Protein AF-A0A392SUZ2-F1 (afdb_monomer_lite)

Structure (mmCIF, N/CA/C/O backbone):
data_AF-A0A392SUZ2-F1
#
_entry.id   AF-A0A392SUZ2-F1
#
loop_
_atom_site.group_PDB
_atom_site.id
_atom_site.type_symbol
_atom_site.label_atom_id
_atom_site.label_alt_id
_atom_site.label_comp_id
_atom_site.label_asym_id
_atom_site.label_entity_id
_atom_site.label_seq_id
_atom_site.pdbx_PDB_ins_code
_atom_site.Cartn_x
_atom_site.Cartn_y
_atom_site.Cartn_z
_atom_site.occupancy
_atom_site.B_iso_or_equiv
_atom_site.auth_seq_id
_atom_site.auth_comp_id
_atom_site.auth_asym_id
_atom_site.auth_atom_id
_atom_site.pdbx_PDB_model_num
ATOM 1 N N . MET A 1 1 ? 7.958 11.474 1.441 1.00 52.62 1 MET A N 1
ATOM 2 C CA . MET A 1 1 ? 7.692 11.850 0.036 1.00 52.62 1 MET A CA 1
ATOM 3 C C . MET A 1 1 ? 6.186 11.929 -0.140 1.00 52.62 1 MET A C 1
ATOM 5 O O . MET A 1 1 ? 5.581 11.000 -0.661 1.00 52.62 1 MET A O 1
ATOM 9 N N . GLU A 1 2 ? 5.580 13.010 0.341 1.00 46.44 2 GLU A N 1
ATOM 10 C CA . GLU A 1 2 ? 4.243 13.383 -0.124 1.00 46.44 2 GLU A CA 1
ATOM 11 C C . GLU A 1 2 ? 4.392 13.735 -1.612 1.00 46.44 2 GLU A C 1
ATOM 13 O O . GLU A 1 2 ? 5.351 14.418 -1.974 1.00 46.44 2 GLU A O 1
ATOM 18 N N . ASN A 1 3 ? 3.520 13.206 -2.475 1.00 58.59 3 ASN A N 1
ATOM 19 C CA . ASN A 1 3 ? 3.552 13.335 -3.946 1.00 58.59 3 ASN A CA 1
ATOM 20 C C . ASN A 1 3 ? 4.457 12.360 -4.724 1.00 58.59 3 ASN A C 1
ATOM 22 O O . ASN A 1 3 ? 4.761 12.601 -5.893 1.00 58.59 3 ASN A O 1
ATOM 26 N N . SER A 1 4 ? 4.879 11.239 -4.132 1.00 71.94 4 SER A N 1
ATOM 27 C CA . SER A 1 4 ? 5.458 10.156 -4.939 1.00 71.94 4 SER A CA 1
ATOM 28 C C . SER A 1 4 ? 4.354 9.479 -5.764 1.00 71.94 4 SER A C 1
ATOM 30 O O . SER A 1 4 ? 3.289 9.152 -5.238 1.00 71.94 4 SER A O 1
ATOM 32 N N . GLY A 1 5 ? 4.611 9.231 -7.054 1.00 89.12 5 GLY A N 1
ATOM 33 C CA . GLY A 1 5 ? 3.665 8.508 -7.911 1.00 89.12 5 GLY A CA 1
ATOM 34 C C . GLY A 1 5 ? 3.310 7.123 -7.358 1.00 89.12 5 GLY A C 1
ATOM 35 O O . GLY A 1 5 ? 2.168 6.696 -7.487 1.00 89.12 5 GLY A O 1
ATOM 36 N N . LEU A 1 6 ? 4.258 6.462 -6.678 1.00 92.19 6 LEU A N 1
ATOM 37 C CA . LEU A 1 6 ? 4.035 5.172 -6.024 1.00 92.19 6 LEU A CA 1
ATOM 38 C C . LEU A 1 6 ? 2.986 5.276 -4.913 1.00 92.19 6 LEU A C 1
ATOM 40 O O . LEU A 1 6 ? 2.057 4.483 -4.906 1.00 92.19 6 LEU A O 1
ATOM 44 N N . VAL A 1 7 ? 3.089 6.261 -4.014 1.00 92.56 7 VAL A N 1
ATOM 45 C CA . VAL A 1 7 ? 2.127 6.418 -2.906 1.00 92.56 7 VAL A CA 1
ATOM 46 C C . VAL A 1 7 ? 0.718 6.661 -3.442 1.00 92.56 7 VAL A C 1
ATOM 48 O O . VAL A 1 7 ? -0.214 6.008 -2.993 1.00 92.56 7 VAL A O 1
ATOM 51 N N . ASN A 1 8 ? 0.566 7.510 -4.461 1.00 92.62 8 ASN A N 1
ATOM 52 C CA . ASN A 1 8 ? -0.744 7.739 -5.076 1.00 92.62 8 ASN A CA 1
ATOM 53 C C . ASN A 1 8 ? -1.322 6.450 -5.680 1.00 92.62 8 ASN A C 1
ATOM 55 O O . ASN A 1 8 ? -2.507 6.177 -5.534 1.00 92.62 8 ASN A O 1
ATOM 59 N N . MET A 1 9 ? -0.490 5.628 -6.324 1.00 94.44 9 MET A N 1
ATOM 60 C CA . MET A 1 9 ? -0.933 4.343 -6.867 1.00 94.44 9 MET A CA 1
ATOM 61 C C . MET A 1 9 ? -1.299 3.319 -5.785 1.00 94.44 9 MET A C 1
ATOM 63 O O . MET A 1 9 ? -2.224 2.539 -6.000 1.00 94.44 9 MET A O 1
ATOM 67 N N . LEU A 1 10 ? -0.604 3.325 -4.640 1.00 92.81 10 LEU A N 1
ATOM 68 C CA . LEU A 1 10 ? -0.949 2.503 -3.476 1.00 92.81 10 LEU A CA 1
ATOM 69 C C . LEU A 1 10 ? -2.299 2.939 -2.887 1.00 92.81 10 LEU A C 1
ATOM 71 O O . LEU A 1 10 ? -3.159 2.096 -2.648 1.00 92.81 10 LEU A O 1
ATOM 75 N N . CYS A 1 11 ? -2.516 4.243 -2.697 1.00 91.56 11 CYS A N 1
ATOM 76 C CA . CYS A 1 11 ? -3.770 4.777 -2.162 1.00 91.56 11 CYS A CA 1
ATOM 77 C C . CYS A 1 11 ? -4.963 4.490 -3.085 1.00 91.56 11 CYS A C 1
ATOM 79 O O . CYS A 1 11 ? -5.984 4.009 -2.605 1.00 91.56 11 CYS A O 1
ATOM 81 N N . ASP A 1 12 ? -4.804 4.714 -4.393 1.00 93.50 12 ASP A N 1
ATOM 82 C CA . ASP A 1 12 ? -5.872 4.600 -5.398 1.00 93.50 12 ASP A CA 1
ATOM 83 C C . ASP A 1 12 ? -6.098 3.164 -5.919 1.00 93.50 12 ASP A C 1
ATOM 85 O O . ASP A 1 12 ? -6.847 2.974 -6.878 1.00 93.50 12 ASP A O 1
ATOM 89 N N . ASP A 1 13 ? -5.414 2.158 -5.363 1.00 93.75 13 ASP A N 1
ATOM 90 C CA . ASP A 1 13 ? -5.514 0.752 -5.787 1.00 93.75 13 ASP A CA 1
ATOM 91 C C . ASP A 1 13 ? -5.227 0.531 -7.289 1.00 93.75 13 ASP A C 1
ATOM 93 O O . ASP A 1 13 ? -5.816 -0.321 -7.963 1.00 93.75 13 ASP A O 1
ATOM 97 N N . LYS A 1 14 ? -4.262 1.282 -7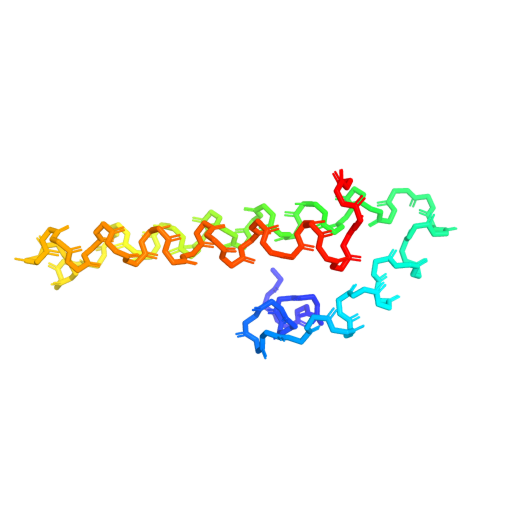.835 1.00 95.31 14 LYS A N 1
ATOM 98 C CA . LYS A 1 14 ? -3.867 1.231 -9.253 1.00 95.31 14 LYS A CA 1
ATOM 99 C C . LYS A 1 14 ? -2.943 0.045 -9.555 1.00 95.31 14 LYS A C 1
ATOM 101 O O . LYS A 1 14 ? -1.799 0.223 -9.970 1.00 95.31 14 LYS A O 1
ATOM 106 N N . TYR A 1 15 ? -3.424 -1.183 -9.351 1.00 94.44 15 TYR A N 1
ATOM 107 C CA . TYR A 1 15 ? -2.614 -2.409 -9.452 1.00 94.44 15 TYR A CA 1
ATOM 108 C C . TYR A 1 15 ? -1.904 -2.584 -10.806 1.00 94.44 15 TYR A C 1
ATOM 110 O O . TYR A 1 15 ? -0.735 -2.965 -10.850 1.00 94.44 15 TYR A O 1
ATOM 118 N N . GLU A 1 16 ? -2.565 -2.271 -11.921 1.00 95.12 16 GLU A N 1
ATOM 119 C CA . GLU A 1 16 ? -1.941 -2.375 -13.247 1.00 95.12 16 GLU A CA 1
ATOM 120 C C . GLU A 1 16 ? -0.813 -1.354 -13.449 1.00 95.12 16 GLU A C 1
ATOM 122 O O . GLU A 1 16 ? 0.216 -1.665 -14.056 1.00 95.12 16 GLU A O 1
ATOM 127 N N . ASP A 1 17 ? -0.989 -0.128 -12.946 1.00 95.56 17 ASP A N 1
ATOM 128 C CA . ASP A 1 17 ? 0.058 0.895 -12.983 1.00 95.56 17 ASP A CA 1
ATOM 129 C C . ASP A 1 17 ? 1.216 0.523 -12.047 1.00 95.56 17 ASP A C 1
ATOM 131 O O . ASP A 1 17 ? 2.377 0.683 -12.427 1.00 95.56 17 ASP A O 1
ATOM 135 N N . LEU A 1 18 ? 0.924 -0.053 -10.873 1.00 96.12 18 LEU A N 1
ATOM 136 C CA . LEU A 1 18 ? 1.934 -0.584 -9.952 1.00 96.12 18 LEU A CA 1
ATOM 137 C C . LEU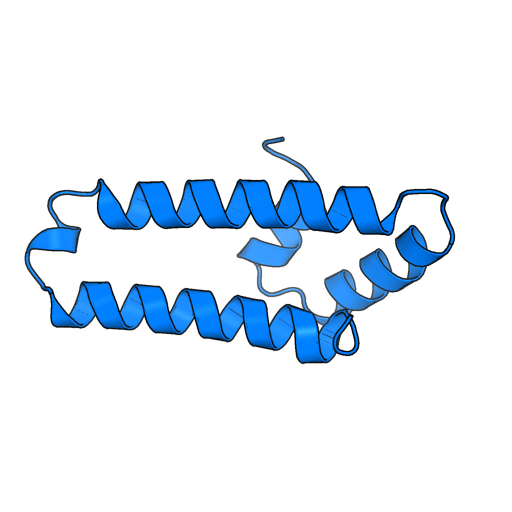 A 1 18 ? 2.785 -1.664 -10.625 1.00 96.12 18 LEU A C 1
ATOM 139 O O . LEU A 1 18 ? 4.010 -1.615 -10.524 1.00 96.12 18 LEU A O 1
ATOM 143 N N . GLY A 1 19 ? 2.170 -2.591 -11.365 1.00 96.25 19 GLY A N 1
ATOM 144 C CA . GLY A 1 19 ? 2.902 -3.633 -12.094 1.00 96.25 19 GLY A CA 1
ATOM 145 C C . GLY A 1 19 ? 3.798 -3.058 -13.196 1.00 96.25 19 GLY A C 1
ATOM 146 O O . GLY A 1 19 ? 4.953 -3.469 -13.359 1.00 96.25 19 GLY A O 1
ATOM 147 N N . ARG A 1 20 ? 3.310 -2.039 -13.919 1.00 96.50 20 ARG A N 1
ATOM 148 C CA . ARG A 1 20 ? 4.101 -1.308 -14.924 1.00 96.50 20 ARG A CA 1
ATOM 149 C C . ARG A 1 20 ? 5.269 -0.549 -14.295 1.00 96.50 20 ARG A C 1
ATOM 151 O O . ARG A 1 20 ? 6.389 -0.641 -14.801 1.00 96.50 20 ARG A O 1
ATOM 158 N N . MET A 1 21 ? 5.037 0.155 -13.187 1.00 95.38 21 MET A N 1
ATOM 159 C CA . MET A 1 21 ? 6.081 0.859 -12.436 1.00 95.38 21 MET A CA 1
ATOM 160 C C . MET A 1 21 ? 7.134 -0.123 -11.920 1.00 95.38 21 MET A C 1
ATOM 162 O O . MET A 1 21 ? 8.324 0.093 -12.133 1.00 95.38 21 MET A O 1
ATOM 166 N N . TYR A 1 22 ? 6.713 -1.227 -11.309 1.00 96.00 22 TYR A N 1
ATOM 167 C CA . TYR A 1 22 ? 7.615 -2.251 -10.796 1.00 96.00 22 TYR A CA 1
ATOM 168 C C . TYR A 1 22 ? 8.488 -2.859 -11.903 1.00 96.00 22 TYR A C 1
ATOM 170 O O . TYR A 1 22 ? 9.711 -2.921 -11.778 1.00 96.00 22 TYR A O 1
ATOM 178 N N . THR A 1 23 ? 7.884 -3.197 -13.047 1.00 96.06 23 THR A N 1
ATOM 179 C CA . THR A 1 23 ? 8.598 -3.705 -14.233 1.00 96.06 23 THR A CA 1
ATOM 180 C C . THR A 1 23 ? 9.630 -2.709 -14.770 1.00 96.06 23 THR A C 1
ATOM 182 O O . THR A 1 23 ? 10.700 -3.112 -15.231 1.00 96.06 23 THR A O 1
ATOM 185 N N . LEU A 1 24 ? 9.328 -1.408 -14.723 1.00 95.75 24 LEU A N 1
ATOM 186 C CA . LEU A 1 24 ? 10.249 -0.351 -15.138 1.00 95.75 24 LEU A CA 1
ATOM 187 C C . LEU A 1 24 ? 11.426 -0.223 -14.158 1.00 95.75 24 LEU A C 1
ATOM 189 O O . LEU A 1 24 ? 12.580 -0.250 -14.582 1.00 95.75 24 LEU A O 1
ATOM 193 N N . PHE A 1 25 ? 11.143 -0.127 -12.857 1.00 95.12 25 PHE A N 1
ATOM 194 C CA . PHE A 1 25 ? 12.159 0.049 -11.813 1.00 95.12 25 PHE A CA 1
ATOM 195 C C . PHE A 1 25 ? 13.053 -1.182 -11.643 1.00 95.12 25 PHE A C 1
ATOM 197 O O . PHE A 1 25 ? 14.222 -1.027 -11.303 1.00 95.12 25 PHE A O 1
ATOM 204 N N . ARG A 1 26 ? 12.568 -2.386 -11.975 1.00 95.81 26 ARG A N 1
ATOM 205 C CA . ARG A 1 26 ? 13.388 -3.609 -12.033 1.00 95.81 26 ARG A CA 1
ATOM 206 C C . ARG A 1 26 ? 14.581 -3.494 -12.993 1.00 95.81 26 ARG A C 1
ATOM 208 O O . ARG A 1 26 ? 15.566 -4.203 -12.824 1.00 95.81 26 ARG A O 1
ATOM 215 N N . ARG A 1 27 ? 14.517 -2.610 -13.996 1.00 96.31 27 ARG A N 1
ATOM 216 C CA . ARG A 1 27 ? 15.593 -2.402 -14.987 1.00 96.31 27 ARG A CA 1
ATOM 217 C C . ARG A 1 27 ? 16.683 -1.441 -14.510 1.00 96.31 27 ARG A C 1
ATOM 219 O O . ARG A 1 27 ? 17.688 -1.290 -15.196 1.00 96.31 27 ARG A O 1
ATOM 226 N N . VAL A 1 28 ? 16.467 -0.763 -13.385 1.00 95.19 28 VAL A N 1
ATOM 227 C CA . VAL A 1 28 ? 17.373 0.246 -12.834 1.00 95.19 28 VAL A CA 1
ATOM 228 C C . VAL A 1 28 ? 18.057 -0.336 -11.603 1.00 95.19 28 VAL A C 1
ATOM 230 O O . VAL A 1 28 ? 17.396 -0.939 -10.756 1.00 95.19 28 VAL A O 1
ATOM 233 N N . THR A 1 29 ? 19.371 -0.141 -11.482 1.00 95.69 29 THR A N 1
ATOM 234 C CA . THR A 1 29 ? 20.118 -0.493 -10.267 1.00 95.69 29 THR A CA 1
ATOM 235 C C . THR A 1 29 ? 19.446 0.138 -9.047 1.00 95.69 29 THR A C 1
ATOM 237 O O . THR A 1 29 ? 19.113 1.321 -9.070 1.00 95.69 29 THR A O 1
ATOM 240 N N . ASP A 1 30 ? 19.190 -0.664 -8.013 1.00 94.50 30 ASP A N 1
ATOM 241 C CA . ASP A 1 30 ? 18.493 -0.267 -6.779 1.00 94.50 30 ASP A CA 1
ATOM 242 C C . ASP A 1 30 ? 17.055 0.263 -6.961 1.00 94.50 30 ASP A C 1
ATOM 244 O O . ASP A 1 30 ? 16.435 0.748 -6.012 1.00 94.50 30 ASP A O 1
ATOM 248 N N . GLY A 1 31 ? 16.459 0.127 -8.151 1.00 94.50 31 GLY A N 1
ATOM 249 C CA . GLY A 1 31 ? 15.103 0.611 -8.406 1.00 94.50 31 GLY A CA 1
ATOM 250 C C . GLY A 1 31 ? 14.052 -0.099 -7.547 1.00 94.50 31 GLY A C 1
ATOM 251 O O . GLY A 1 31 ? 13.196 0.553 -6.945 1.00 94.50 31 GLY A O 1
ATOM 252 N N . LEU A 1 32 ? 14.149 -1.426 -7.417 1.00 94.62 32 LEU A N 1
ATOM 253 C CA . LEU A 1 32 ? 13.255 -2.201 -6.546 1.00 94.62 32 LEU A CA 1
ATOM 254 C C . LEU A 1 32 ? 13.500 -1.927 -5.062 1.00 94.62 32 LEU A C 1
ATOM 256 O O . LEU A 1 32 ? 12.543 -1.852 -4.290 1.00 94.62 32 LEU A O 1
ATOM 260 N N . LEU A 1 33 ? 14.760 -1.700 -4.670 1.00 95.00 33 LEU A N 1
ATOM 261 C CA . LEU A 1 33 ? 15.087 -1.260 -3.314 1.00 95.00 33 LEU A CA 1
ATOM 262 C C . LEU A 1 33 ? 14.345 0.042 -3.003 1.00 95.00 33 LEU A C 1
ATOM 264 O O . LEU A 1 33 ? 13.730 0.160 -1.942 1.00 95.00 33 LEU A O 1
ATOM 268 N N . LYS A 1 34 ? 14.302 0.981 -3.957 1.00 93.06 34 LYS A N 1
ATOM 269 C CA . LYS A 1 34 ? 13.589 2.241 -3.756 1.00 93.06 34 LYS A CA 1
ATOM 270 C C . LYS A 1 34 ? 12.077 2.070 -3.621 1.00 93.06 34 LYS A C 1
ATOM 272 O O . LYS A 1 34 ? 11.473 2.725 -2.769 1.00 93.06 34 LYS A O 1
ATOM 277 N N . ILE A 1 35 ? 11.470 1.183 -4.414 1.00 94.06 35 ILE A N 1
ATOM 278 C CA . ILE A 1 35 ? 10.048 0.830 -4.266 1.00 94.06 35 ILE A CA 1
ATOM 279 C C . ILE A 1 35 ? 9.787 0.273 -2.864 1.00 94.06 35 ILE A C 1
ATOM 281 O O . ILE A 1 35 ? 8.887 0.755 -2.173 1.00 94.06 35 ILE A O 1
ATOM 285 N N . ARG A 1 36 ? 10.614 -0.677 -2.411 1.00 93.12 36 ARG A N 1
ATOM 286 C CA . ARG A 1 36 ? 10.492 -1.291 -1.084 1.00 93.12 36 ARG A CA 1
ATOM 287 C C . ARG A 1 36 ? 10.606 -0.266 0.041 1.00 93.12 36 ARG A C 1
ATOM 289 O O . ARG A 1 36 ? 9.813 -0.312 0.980 1.00 93.12 36 ARG A O 1
ATOM 296 N N . GLU A 1 37 ? 11.564 0.655 -0.035 1.00 94.44 37 GLU A N 1
ATOM 297 C CA . GLU A 1 37 ? 11.740 1.716 0.964 1.00 94.44 37 GLU A CA 1
ATOM 298 C C . GLU A 1 37 ? 10.499 2.604 1.082 1.00 94.44 37 GLU A C 1
ATOM 300 O O . GLU A 1 37 ? 10.003 2.842 2.185 1.00 94.44 37 GLU A O 1
ATOM 305 N N . VAL A 1 38 ? 9.984 3.088 -0.053 1.00 92.81 38 VAL A N 1
ATOM 306 C CA . VAL A 1 38 ? 8.828 3.992 -0.080 1.00 92.81 38 VAL A CA 1
ATOM 307 C C . VAL A 1 38 ? 7.569 3.269 0.394 1.00 92.81 38 VAL A C 1
ATOM 309 O O . VAL A 1 38 ? 6.846 3.813 1.227 1.00 92.81 38 VAL A O 1
ATOM 312 N N . MET A 1 39 ? 7.339 2.034 -0.061 1.00 92.88 39 MET A N 1
ATOM 313 C CA . MET A 1 39 ? 6.220 1.207 0.393 1.00 92.88 39 MET A CA 1
ATOM 314 C C . MET A 1 39 ? 6.301 0.929 1.901 1.00 92.88 39 MET A C 1
ATOM 316 O O . MET A 1 39 ? 5.327 1.147 2.613 1.00 92.88 39 MET A O 1
ATOM 320 N N . THR A 1 40 ? 7.472 0.540 2.418 1.00 93.12 40 THR A N 1
ATOM 321 C CA . THR A 1 40 ? 7.677 0.298 3.860 1.00 93.12 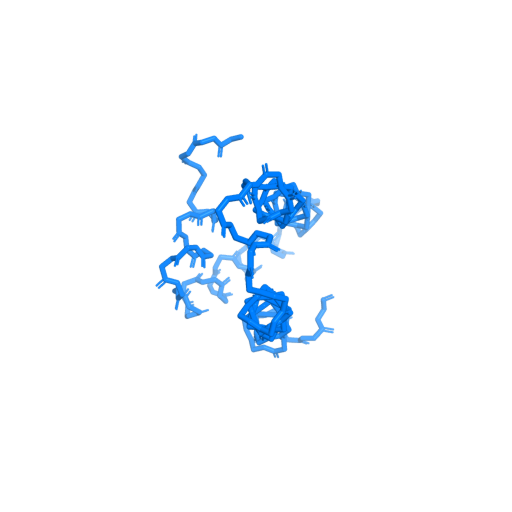40 THR A CA 1
ATOM 322 C C . THR A 1 40 ? 7.409 1.558 4.679 1.00 93.12 40 THR A C 1
ATOM 324 O O . THR A 1 40 ? 6.766 1.497 5.727 1.00 93.12 40 THR A O 1
ATOM 327 N N . SER A 1 41 ? 7.898 2.710 4.212 1.00 93.75 41 SER A N 1
ATOM 328 C CA . SER A 1 41 ? 7.652 3.990 4.875 1.00 93.75 41 SER A CA 1
ATOM 329 C C . SER A 1 41 ? 6.166 4.340 4.890 1.00 93.75 41 SER A C 1
ATOM 331 O O . SER A 1 41 ? 5.685 4.835 5.905 1.00 93.75 41 SER A O 1
ATOM 333 N N . HIS A 1 42 ? 5.452 4.090 3.791 1.00 92.38 42 HIS A N 1
ATOM 334 C CA . HIS A 1 42 ? 4.024 4.367 3.692 1.00 92.38 42 HIS A CA 1
ATOM 335 C C . HIS A 1 42 ? 3.208 3.459 4.621 1.00 92.38 42 HIS A C 1
ATOM 337 O O . HIS A 1 42 ? 2.449 3.974 5.431 1.00 92.38 42 HIS A O 1
ATOM 343 N N . ILE A 1 43 ? 3.453 2.142 4.606 1.00 92.00 43 ILE A N 1
ATOM 344 C CA . ILE A 1 43 ? 2.793 1.176 5.504 1.00 92.00 43 ILE A CA 1
ATOM 345 C C . ILE A 1 43 ? 2.985 1.564 6.972 1.00 92.00 43 ILE A C 1
ATOM 347 O O . ILE A 1 43 ? 2.038 1.539 7.755 1.00 92.00 43 ILE A O 1
ATOM 351 N N . ARG A 1 44 ? 4.211 1.937 7.364 1.00 92.88 44 ARG A N 1
ATOM 352 C CA . ARG A 1 44 ? 4.507 2.348 8.744 1.00 92.88 44 ARG A CA 1
ATOM 353 C C . ARG A 1 44 ? 3.744 3.602 9.151 1.00 92.88 44 ARG A C 1
ATOM 355 O O . ARG A 1 44 ? 3.249 3.655 10.272 1.00 92.88 44 ARG A O 1
ATOM 362 N N . GLU A 1 45 ? 3.664 4.592 8.269 1.00 91.81 45 GLU A N 1
ATOM 363 C CA . GLU A 1 45 ? 2.937 5.832 8.544 1.00 91.81 45 GLU A CA 1
ATOM 364 C C . GLU A 1 45 ? 1.423 5.582 8.622 1.00 91.81 45 GLU A C 1
ATOM 366 O O . GLU A 1 45 ? 0.798 5.965 9.609 1.00 91.81 45 GLU A O 1
ATOM 371 N N . SER A 1 46 ? 0.848 4.847 7.665 1.00 88.88 46 SER A N 1
ATOM 372 C CA . SER A 1 46 ? -0.574 4.471 7.674 1.00 88.88 46 SER A CA 1
ATOM 373 C C . SER A 1 46 ? -0.936 3.646 8.915 1.00 88.88 46 SER A C 1
ATOM 375 O O . SER A 1 46 ? -1.913 3.939 9.606 1.00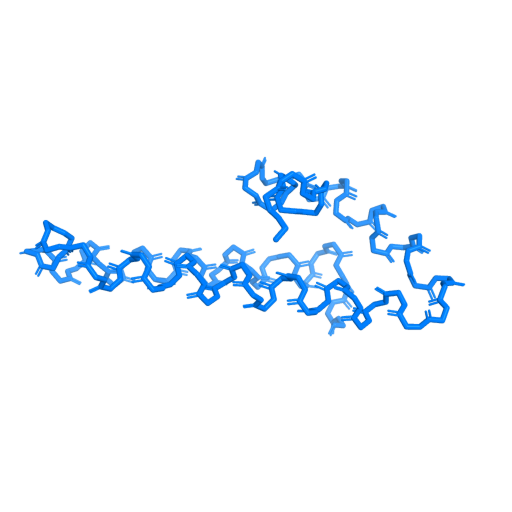 88.88 46 SER A O 1
ATOM 377 N N . GLY A 1 47 ? -0.101 2.662 9.266 1.00 89.50 47 GLY A N 1
ATOM 378 C CA . GLY A 1 47 ? -0.268 1.855 10.474 1.00 89.50 47 GLY A CA 1
ATOM 379 C C . GLY A 1 47 ? -0.171 2.682 11.756 1.00 89.50 47 GLY A C 1
ATOM 380 O O . GLY A 1 47 ? -0.961 2.485 12.677 1.00 89.50 47 GLY A O 1
ATOM 381 N N . LYS A 1 48 ? 0.749 3.655 11.812 1.00 90.94 48 LYS A N 1
ATOM 382 C CA . LYS A 1 48 ? 0.858 4.587 12.940 1.00 90.94 48 LYS A CA 1
ATOM 383 C C . LYS A 1 48 ? -0.421 5.409 13.097 1.00 90.94 48 LYS A C 1
ATOM 385 O O . LYS A 1 48 ? -0.952 5.477 14.198 1.00 90.94 48 LYS A O 1
ATOM 390 N N . GLN A 1 49 ? -0.939 5.979 12.011 1.00 87.00 49 GLN A N 1
ATOM 391 C CA . GLN A 1 49 ? -2.177 6.764 12.039 1.00 87.00 49 GLN A CA 1
ATOM 392 C C . GLN A 1 49 ? -3.371 5.931 12.520 1.00 87.00 49 GLN A C 1
ATOM 394 O O . GLN A 1 49 ? -4.168 6.415 13.322 1.00 87.00 49 GLN A O 1
ATOM 399 N N . LEU A 1 50 ? -3.449 4.662 12.103 1.00 84.62 50 LEU A N 1
ATOM 400 C CA . LEU A 1 50 ? -4.473 3.718 12.554 1.00 84.62 50 LEU A CA 1
ATOM 401 C C . LEU A 1 50 ? -4.440 3.472 14.068 1.00 84.62 50 LEU A C 1
ATOM 403 O O . LEU A 1 50 ? -5.503 3.440 14.683 1.00 84.62 50 LEU A O 1
ATOM 407 N N . VAL A 1 51 ? -3.254 3.308 14.666 1.00 86.38 51 VAL A N 1
ATOM 408 C CA . VAL A 1 51 ? -3.113 3.003 16.106 1.00 86.38 51 VAL A CA 1
ATOM 409 C C . VAL A 1 51 ? -3.185 4.240 17.002 1.00 86.38 51 VAL A C 1
ATOM 411 O O . VAL A 1 51 ? -3.464 4.110 18.191 1.00 86.38 51 VAL A O 1
ATOM 414 N N . THR A 1 52 ? -2.897 5.434 16.473 1.00 87.31 52 THR A N 1
ATOM 415 C CA . THR A 1 52 ? -2.871 6.672 17.271 1.00 87.31 52 THR A CA 1
ATOM 416 C C . THR A 1 52 ? -4.206 7.401 17.338 1.00 87.31 52 THR A C 1
ATOM 418 O O . THR A 1 52 ? -4.346 8.291 18.170 1.00 87.31 52 THR A O 1
ATOM 421 N N . ASP A 1 53 ? -5.160 7.071 16.466 1.00 83.19 53 ASP A N 1
ATOM 422 C CA . ASP A 1 53 ? -6.468 7.725 16.414 1.00 83.19 53 ASP A CA 1
ATOM 423 C C . ASP A 1 53 ? -7.366 7.237 17.574 1.00 83.19 53 ASP A C 1
ATOM 425 O O . ASP A 1 53 ? -7.818 6.086 17.557 1.00 83.19 53 ASP A O 1
ATOM 429 N N . PRO A 1 54 ? -7.651 8.081 18.588 1.00 80.38 54 PRO A N 1
ATOM 430 C CA . PRO A 1 54 ? -8.392 7.668 19.779 1.00 80.38 54 PRO A CA 1
ATOM 431 C C . PRO A 1 54 ? -9.830 7.235 19.480 1.00 80.38 54 PRO A C 1
ATOM 433 O O . PRO A 1 54 ? -10.390 6.438 20.230 1.00 80.38 54 PRO A O 1
ATOM 436 N N . GLU A 1 55 ? -10.437 7.739 18.400 1.00 80.88 55 GLU A N 1
ATOM 437 C CA . GLU A 1 55 ? -11.784 7.334 17.988 1.00 80.88 55 GLU A CA 1
ATOM 438 C C . GLU A 1 55 ? -11.786 5.905 17.438 1.00 80.88 55 GLU A C 1
ATOM 440 O O . GLU A 1 55 ? -12.712 5.141 17.706 1.00 80.88 55 GLU A O 1
ATOM 445 N N . ARG A 1 56 ? -10.714 5.501 16.744 1.00 72.56 56 ARG A N 1
ATOM 446 C CA . ARG A 1 56 ? -10.579 4.147 16.177 1.00 72.56 56 ARG A CA 1
ATOM 447 C C . ARG A 1 56 ? -10.336 3.081 17.235 1.00 72.56 56 ARG A C 1
ATOM 449 O O . ARG A 1 56 ? -10.629 1.920 16.992 1.00 72.56 56 ARG A O 1
ATOM 456 N N . LEU A 1 57 ? -9.835 3.463 18.408 1.00 75.75 57 LEU A N 1
ATOM 457 C CA . LEU A 1 57 ? -9.609 2.541 19.524 1.00 75.75 57 LEU A CA 1
ATOM 458 C C . LEU A 1 57 ? -10.894 2.193 20.292 1.00 75.75 57 LEU A C 1
ATOM 460 O O . LEU A 1 57 ? -10.875 1.290 21.128 1.00 75.75 57 LEU A O 1
ATOM 464 N N . LYS A 1 58 ? -12.007 2.894 20.030 1.00 84.88 58 LYS A N 1
ATOM 465 C CA . LYS A 1 58 ? -13.293 2.654 20.705 1.00 84.88 58 LYS A CA 1
ATOM 466 C C . LYS A 1 58 ? -14.002 1.391 20.218 1.00 84.88 58 LYS A C 1
ATOM 468 O O . LYS A 1 58 ? -14.795 0.835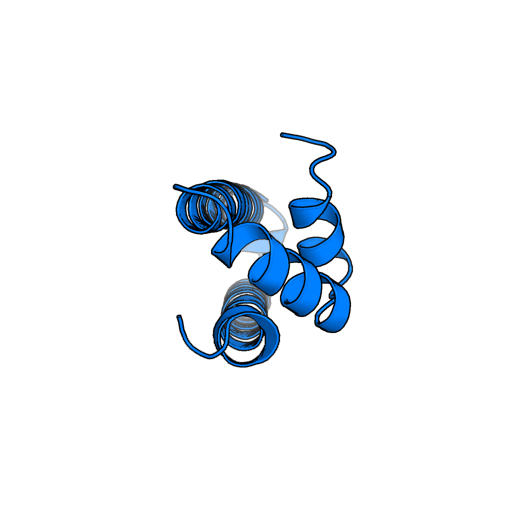 20.973 1.00 84.88 58 LYS A O 1
ATOM 473 N N . ASP A 1 59 ? -13.700 0.938 19.002 1.00 88.62 59 ASP A N 1
ATOM 474 C CA . ASP A 1 59 ? -14.206 -0.311 18.435 1.00 88.62 59 ASP A CA 1
ATOM 475 C C . ASP A 1 59 ? -13.033 -1.247 18.085 1.00 88.62 59 ASP A C 1
ATOM 477 O O . ASP A 1 59 ? -12.429 -1.135 17.014 1.00 88.62 59 ASP A O 1
ATOM 481 N N . PRO A 1 60 ? -12.683 -2.187 18.984 1.00 86.50 60 PRO A N 1
ATOM 482 C CA . PRO A 1 60 ? -11.589 -3.123 18.754 1.00 86.50 60 PRO A CA 1
ATOM 483 C C . PRO A 1 60 ? -11.797 -4.027 17.536 1.00 86.50 60 PRO A C 1
ATOM 485 O O . PRO A 1 60 ? -10.817 -4.438 16.917 1.00 86.50 60 PRO A O 1
ATOM 488 N N . VAL A 1 61 ? -13.048 -4.359 17.197 1.00 91.19 61 VAL A N 1
ATOM 489 C CA . VAL A 1 61 ? -13.352 -5.249 16.069 1.00 91.19 61 VAL A CA 1
ATOM 490 C C . VAL A 1 61 ? -13.129 -4.501 14.764 1.00 91.19 61 VAL A C 1
ATOM 492 O O . VAL A 1 61 ? -12.426 -5.006 13.891 1.00 91.19 61 VAL A O 1
ATOM 495 N N . GLU A 1 62 ? -13.652 -3.279 14.655 1.00 89.56 62 GLU A N 1
ATOM 496 C CA . GLU A 1 62 ? -13.415 -2.426 13.489 1.00 89.56 62 GLU A CA 1
ATOM 497 C C . GLU A 1 62 ? -11.922 -2.110 13.321 1.00 89.56 62 GLU A C 1
ATOM 499 O O . GLU A 1 62 ? -11.388 -2.161 12.212 1.00 89.56 62 GLU A O 1
ATOM 504 N N . PHE A 1 63 ? -11.221 -1.830 14.422 1.00 88.19 63 PHE A N 1
ATOM 505 C CA . PHE A 1 63 ? -9.782 -1.590 14.408 1.00 88.19 63 PHE A CA 1
ATOM 506 C C . PHE A 1 63 ? -8.997 -2.787 13.852 1.00 88.19 63 PHE A C 1
ATOM 508 O O . PHE A 1 63 ? -8.171 -2.617 12.952 1.00 88.19 63 PHE A O 1
ATOM 515 N N . VAL A 1 64 ? -9.268 -3.999 14.350 1.00 91.00 64 VAL A N 1
ATOM 516 C CA . VAL A 1 64 ? -8.615 -5.222 13.859 1.00 91.00 64 VAL A CA 1
ATOM 517 C C . VAL A 1 64 ? -8.979 -5.485 12.401 1.00 91.00 64 VAL A C 1
ATOM 519 O O . VAL A 1 64 ? -8.091 -5.816 11.618 1.00 91.00 64 VAL A O 1
ATOM 522 N N . GLN A 1 65 ? -10.242 -5.291 12.012 1.00 93.00 65 GLN A N 1
ATOM 523 C CA . GLN A 1 65 ? -10.667 -5.479 10.626 1.00 93.00 65 GLN A CA 1
ATOM 524 C C . GLN A 1 65 ? -9.898 -4.552 9.677 1.00 93.00 65 GLN A C 1
ATOM 526 O O . GLN A 1 65 ? -9.351 -5.021 8.687 1.00 93.00 65 GLN A O 1
ATOM 531 N N . ARG A 1 66 ? -9.734 -3.270 10.028 1.00 90.06 66 ARG A N 1
ATOM 532 C CA . ARG A 1 66 ? -8.947 -2.321 9.222 1.00 90.06 66 ARG A CA 1
ATOM 533 C C . ARG A 1 66 ? -7.478 -2.726 9.081 1.00 90.06 66 ARG A C 1
ATOM 535 O O . ARG A 1 66 ? -6.891 -2.514 8.025 1.00 90.06 66 ARG A O 1
ATOM 542 N N . LEU A 1 67 ? -6.872 -3.304 10.122 1.00 90.94 67 LEU A N 1
ATOM 543 C CA . LEU A 1 67 ? -5.502 -3.828 10.037 1.00 90.94 67 LEU A CA 1
ATOM 544 C C . LEU A 1 67 ? -5.404 -5.032 9.094 1.00 90.94 67 LEU A C 1
ATOM 546 O O . LEU A 1 67 ? -4.433 -5.140 8.345 1.00 90.94 67 LEU A O 1
ATOM 550 N N . LEU A 1 68 ? -6.392 -5.930 9.139 1.00 94.12 68 LEU A N 1
ATOM 551 C CA . LEU A 1 68 ? -6.468 -7.074 8.233 1.00 94.12 68 LEU A CA 1
ATOM 552 C C . LEU A 1 68 ? -6.659 -6.613 6.7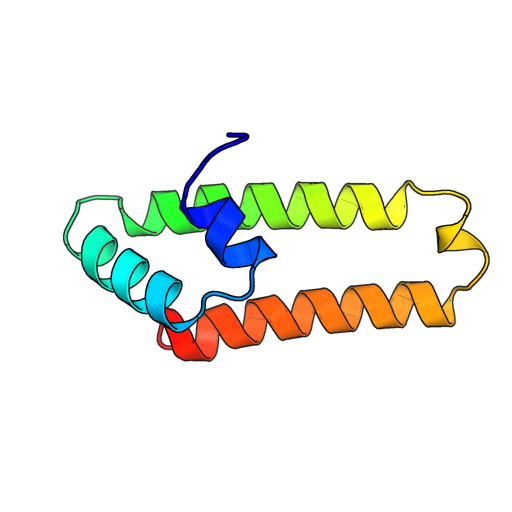85 1.00 94.12 68 LEU A C 1
ATOM 554 O O . LEU A 1 68 ? -5.932 -7.080 5.913 1.00 94.12 68 LEU A O 1
ATOM 558 N N . ASP A 1 69 ? -7.543 -5.642 6.553 1.00 93.38 69 ASP A N 1
ATOM 559 C CA . ASP A 1 69 ? -7.807 -5.081 5.226 1.00 93.38 69 ASP A CA 1
ATOM 560 C C . ASP A 1 69 ? -6.550 -4.417 4.630 1.00 93.38 69 ASP A C 1
ATOM 562 O O . ASP A 1 69 ? -6.216 -4.644 3.466 1.00 93.38 69 ASP A O 1
ATOM 566 N N . GLU A 1 70 ? -5.803 -3.642 5.430 1.00 92.25 70 GLU A N 1
ATOM 567 C CA . GLU A 1 70 ? -4.521 -3.057 5.008 1.00 92.25 70 GLU A CA 1
ATOM 568 C C . GLU A 1 70 ? -3.498 -4.143 4.661 1.00 92.25 70 GLU A C 1
ATOM 570 O O . GLU A 1 70 ? -2.866 -4.089 3.604 1.00 92.25 70 GLU A O 1
ATOM 575 N N . LYS A 1 71 ? -3.345 -5.162 5.515 1.00 92.81 71 LYS A N 1
ATOM 576 C CA . LYS A 1 71 ? -2.448 -6.292 5.244 1.00 92.81 71 LYS A CA 1
ATOM 577 C C . LYS A 1 71 ? -2.839 -6.977 3.931 1.00 92.81 71 LYS A C 1
ATOM 579 O O . LYS A 1 71 ? -1.977 -7.179 3.077 1.00 92.81 71 LYS A O 1
ATOM 584 N N . ASP A 1 72 ? -4.115 -7.305 3.743 1.00 95.44 72 ASP A N 1
ATOM 585 C CA . ASP A 1 72 ? -4.596 -8.013 2.553 1.00 95.44 72 ASP A CA 1
ATOM 586 C C . ASP A 1 72 ? -4.411 -7.179 1.277 1.00 95.44 72 ASP A C 1
ATOM 588 O O . ASP A 1 72 ? -4.065 -7.721 0.220 1.00 95.44 72 ASP A O 1
ATOM 592 N N . LYS A 1 73 ? -4.547 -5.851 1.371 1.00 94.56 73 LYS A N 1
ATOM 593 C CA . LYS A 1 73 ? -4.225 -4.923 0.281 1.00 94.56 73 LYS A CA 1
ATOM 594 C C . LYS A 1 73 ? -2.756 -5.020 -0.136 1.00 94.56 73 LYS A C 1
ATOM 596 O O . LYS A 1 73 ? -2.480 -5.166 -1.329 1.00 94.56 73 LYS A O 1
ATOM 601 N N . TYR A 1 74 ? -1.809 -4.969 0.802 1.00 93.81 74 TYR A N 1
ATOM 602 C CA . TYR A 1 74 ? -0.385 -5.062 0.450 1.00 93.81 74 TYR A CA 1
ATOM 603 C C . TYR A 1 74 ? 0.027 -6.458 -0.010 1.00 93.81 74 TYR A C 1
ATOM 605 O O . TYR A 1 74 ? 0.809 -6.561 -0.955 1.00 93.81 74 TYR A O 1
ATOM 613 N N . ASP A 1 75 ? -0.544 -7.517 0.561 1.00 93.81 75 ASP A N 1
ATOM 614 C CA . ASP A 1 75 ? -0.337 -8.883 0.071 1.00 93.81 75 ASP A CA 1
ATOM 615 C C . ASP A 1 75 ? -0.786 -9.015 -1.386 1.00 93.81 75 ASP A C 1
ATOM 617 O O . ASP A 1 75 ? -0.072 -9.567 -2.221 1.00 93.81 75 ASP A O 1
ATOM 621 N N . LYS A 1 76 ? -1.945 -8.447 -1.736 1.00 95.25 76 LYS A N 1
ATOM 622 C CA . LYS A 1 76 ? -2.420 -8.423 -3.122 1.00 95.25 76 LYS A CA 1
ATOM 623 C C . LYS A 1 76 ? -1.453 -7.681 -4.046 1.00 95.25 76 LYS A C 1
ATOM 625 O O . LYS A 1 76 ? -1.242 -8.130 -5.171 1.00 95.25 76 LYS A O 1
ATOM 630 N N . ILE A 1 77 ? -0.858 -6.576 -3.591 1.00 94.56 77 ILE A N 1
ATOM 631 C CA . ILE A 1 77 ? 0.129 -5.804 -4.366 1.00 94.56 77 ILE A CA 1
ATOM 632 C C . ILE A 1 77 ? 1.404 -6.622 -4.608 1.00 94.56 77 ILE A C 1
ATOM 634 O O . ILE A 1 77 ? 1.916 -6.647 -5.727 1.00 94.56 77 ILE A O 1
ATOM 638 N N . ILE A 1 78 ? 1.888 -7.319 -3.582 1.00 93.81 78 ILE A N 1
ATOM 639 C CA . ILE A 1 78 ? 3.069 -8.181 -3.686 1.00 93.81 78 ILE A CA 1
ATOM 640 C C . ILE A 1 78 ? 2.786 -9.349 -4.639 1.00 93.81 78 ILE A C 1
ATOM 642 O O . ILE A 1 78 ? 3.556 -9.616 -5.563 1.00 93.81 78 ILE A O 1
ATOM 646 N N . ASN A 1 79 ? 1.640 -10.007 -4.472 1.00 94.44 79 ASN A N 1
ATOM 647 C CA . ASN A 1 79 ? 1.320 -11.222 -5.214 1.00 94.44 79 ASN A CA 1
ATOM 648 C C . ASN A 1 79 ? 1.021 -10.957 -6.695 1.00 94.44 79 ASN A C 1
ATOM 650 O O . ASN A 1 79 ? 1.401 -11.756 -7.551 1.00 94.44 79 ASN A O 1
ATOM 654 N N . LEU A 1 80 ? 0.332 -9.852 -7.001 1.00 93.50 80 LEU A N 1
ATOM 655 C CA . LEU A 1 80 ? -0.127 -9.534 -8.354 1.00 93.50 80 LEU A CA 1
ATOM 656 C C . LEU A 1 80 ? 0.849 -8.572 -9.072 1.00 93.50 80 LEU A C 1
ATOM 658 O O . LEU A 1 80 ? 1.624 -9.053 -9.897 1.00 93.50 80 LEU A O 1
ATOM 662 N N . PRO A 1 81 ? 0.881 -7.249 -8.788 1.00 92.38 81 PRO A N 1
ATOM 663 C CA . PRO A 1 81 ? 1.833 -6.322 -9.399 1.00 92.38 81 PRO A CA 1
ATOM 664 C C . PRO A 1 81 ? 3.305 -6.740 -9.341 1.00 92.38 81 PRO A C 1
ATOM 666 O O . PRO A 1 81 ? 4.029 -6.517 -10.314 1.00 92.38 81 PRO A O 1
ATOM 669 N N . PHE A 1 82 ? 3.771 -7.285 -8.210 1.00 93.62 82 PHE A N 1
ATOM 670 C CA . PHE A 1 82 ? 5.203 -7.534 -7.985 1.00 93.62 82 PHE A CA 1
ATOM 671 C C . PHE A 1 82 ? 5.623 -8.989 -8.248 1.00 93.62 82 PHE A C 1
ATOM 673 O O . PHE A 1 82 ? 6.812 -9.289 -8.259 1.00 93.62 82 PHE A O 1
ATOM 680 N N . ASN A 1 83 ? 4.681 -9.872 -8.602 1.00 92.00 83 ASN A N 1
ATOM 681 C CA . ASN A 1 83 ? 4.917 -11.289 -8.911 1.00 92.00 83 ASN A CA 1
ATOM 682 C C . ASN A 1 83 ? 5.544 -12.103 -7.758 1.00 92.00 83 ASN A C 1
ATOM 684 O O . ASN A 1 83 ? 6.366 -12.985 -8.012 1.00 92.00 83 ASN A O 1
ATOM 688 N N . ASN A 1 84 ? 5.127 -11.849 -6.513 1.00 89.75 84 ASN A N 1
ATOM 689 C CA . ASN A 1 84 ? 5.630 -12.497 -5.289 1.00 89.75 84 ASN A CA 1
ATOM 690 C C . ASN A 1 84 ? 7.122 -12.243 -4.982 1.00 89.75 84 ASN A C 1
ATOM 692 O O . ASN A 1 84 ? 7.764 -13.082 -4.349 1.00 89.75 84 ASN A O 1
ATOM 696 N N . ASP A 1 85 ? 7.668 -11.119 -5.445 1.00 85.31 85 ASP A N 1
ATOM 697 C CA . ASP A 1 85 ? 9.007 -10.614 -5.096 1.00 85.31 85 ASP A CA 1
ATOM 698 C C . ASP A 1 85 ? 8.886 -9.516 -4.025 1.00 85.31 85 ASP A C 1
ATOM 700 O O . ASP A 1 85 ? 9.459 -9.681 -2.923 1.00 85.31 85 ASP A O 1
#

Foldseek 3Di:
DVPDPLLVCLVVVVLVVLLVQLVVLVVPVCSVVVSVVVVVVSLVVVVVVLVPDPVNVVDPVSSVVVVVVSVVSVVCSCVRSVVVD

pLDDT: mean 90.16, std 8.75, range [46.44, 96.5]

Sequence (85 aa):
MENSGLVNMLCDDKYEDLGRMYTLFRRVTDGLLKIREVMTSHIRESGKQLVTDPERLKDPVEFVQRLLDEKDKYDKIINLPFNND

Secondary structure (DSSP, 8-state):
-TT-HHHHHHHTT-HHHHHHHHHHHTTSTTHHHHHHHHHHHHHHHHHHHHHH-TTGGG-HHHHHHHHHHHHHHHHHHHHTTTTT-

Radius of gyration: 14.22 Å; chains: 1; bounding box: 34×26×36 Å

Organism: NCBI:txid97028

InterPro domains:
  IPR001373 Cullin, N-terminal [PF00888] (6-85)
  IPR016159 Cullin repeat-like-containing domain superfamily [SSF74788] (4-85)
  IPR045093 Cullin [PTHR11932] (1-85)